Protein AF-A0ABD1ZCH0-F1 (afdb_monomer_lite)

Secondary structure (DSSP, 8-state):
-HHHH-TT-SEEEEE-TT-----TT----HHHHHHTT--EEEEE-HIIIIIS--TTSEEEEEEEEESSHHHHHHHHHHTS---HHHHHHHSTTPPTTPPP-HHHHHHHHHHHS-TT-

InterPro domains:
  IPR008630 Glycosyltransferase 34 [PF05637] (2-115)
  IPR008630 Glycosyltransferase 34 [PTHR31311] (2-114)
  IPR029044 Nucleotide-diphospho-sugar transferases [G3DSA:3.90.550.10] (1-114)

Foldseek 3Di:
DCLVVCVVAFKDKAAAPPDDDPDPPDDDPVVVQVVVVFFKDWDAAPCCLAVQVALRRTDPNTMMGTSDPLVVVLVVQLPDDDFPVRLPVRHPPRDPPDGDDSSSSSSCCVHPVVSRD

Radius of gyration: 15.02 Å; chains: 1; bounding box: 36×29×36 Å

Organism: NCBI:txid41844

pLDDT: mean 91.46, std 6.4, range [53.28, 96.56]

Structure (mmCIF, N/CA/C/O backbone):
data_AF-A0ABD1ZCH0-F1
#
_entry.id   AF-A0ABD1ZCH0-F1
#
loop_
_atom_site.group_PDB
_atom_site.id
_atom_site.type_symbol
_atom_site.label_atom_id
_atom_site.label_alt_id
_atom_site.label_comp_id
_atom_site.label_asym_id
_atom_site.label_entity_id
_atom_site.label_seq_id
_atom_site.pdbx_PDB_ins_code
_atom_site.Cartn_x
_atom_site.Cartn_y
_atom_site.Cartn_z
_atom_site.occupancy
_atom_site.B_iso_or_equiv
_atom_site.auth_seq_id
_atom_site.auth_comp_id
_atom_site.auth_asym_id
_atom_site.auth_atom_id
_atom_site.pdbx_PDB_model_num
ATOM 1 N N . MET A 1 1 ? 8.446 13.663 -7.012 1.00 72.25 1 MET A N 1
ATOM 2 C CA . MET A 1 1 ? 9.478 14.077 -7.989 1.00 72.25 1 MET A CA 1
ATOM 3 C C . MET A 1 1 ? 10.340 12.906 -8.451 1.00 72.25 1 MET A C 1
ATOM 5 O O . MET A 1 1 ? 10.506 12.794 -9.650 1.00 72.25 1 MET A O 1
ATOM 9 N N . LEU A 1 2 ? 10.797 11.995 -7.573 1.00 90.75 2 LEU A N 1
ATOM 10 C CA . LEU A 1 2 ? 11.644 10.849 -7.966 1.00 90.75 2 LEU A CA 1
ATOM 11 C C . LEU A 1 2 ? 11.088 10.008 -9.128 1.00 90.75 2 LEU A C 1
ATOM 13 O O . LEU A 1 2 ? 11.769 9.867 -10.131 1.00 90.75 2 LEU A O 1
ATOM 17 N N . MET A 1 3 ? 9.835 9.549 -9.044 1.00 93.19 3 MET A N 1
ATOM 18 C CA . MET A 1 3 ? 9.195 8.766 -10.118 1.00 93.19 3 MET A CA 1
ATOM 19 C C . MET A 1 3 ? 9.205 9.461 -11.489 1.00 93.19 3 MET A C 1
ATOM 21 O O . MET A 1 3 ? 9.444 8.819 -12.503 1.00 93.19 3 MET A O 1
ATOM 25 N N . MET A 1 4 ? 8.984 10.781 -11.522 1.00 93.12 4 MET A N 1
ATOM 26 C CA . MET A 1 4 ? 8.957 11.546 -12.778 1.00 93.12 4 MET A CA 1
ATOM 27 C C . MET A 1 4 ? 10.359 11.898 -13.284 1.00 93.12 4 MET A C 1
ATOM 29 O O . MET A 1 4 ? 10.556 12.038 -14.485 1.00 93.12 4 MET A O 1
ATOM 33 N N . ASN A 1 5 ? 11.322 12.052 -12.374 1.00 96.56 5 ASN A N 1
ATOM 34 C CA . ASN A 1 5 ? 12.694 12.429 -12.711 1.00 96.56 5 ASN A CA 1
ATOM 35 C C . ASN A 1 5 ? 13.565 11.223 -13.089 1.00 96.56 5 ASN A C 1
ATOM 37 O O . ASN A 1 5 ? 14.616 11.424 -13.685 1.00 96.56 5 ASN A O 1
ATOM 41 N N . HIS A 1 6 ? 13.131 10.008 -12.745 1.00 95.88 6 HIS A N 1
ATOM 42 C CA . HIS A 1 6 ? 13.850 8.759 -12.991 1.00 95.88 6 HIS A CA 1
ATOM 43 C C . HIS A 1 6 ? 12.976 7.745 -13.748 1.00 95.88 6 HIS A C 1
ATOM 45 O O . HIS A 1 6 ? 12.594 6.716 -13.181 1.00 95.88 6 HIS A O 1
ATOM 51 N N . PRO A 1 7 ? 12.593 8.028 -15.009 1.00 95.00 7 PRO A N 1
ATOM 52 C CA . PRO A 1 7 ? 11.777 7.117 -15.814 1.00 95.00 7 PRO A CA 1
ATOM 53 C C . PRO A 1 7 ? 12.475 5.783 -16.128 1.00 95.00 7 PRO A C 1
ATOM 55 O O . PRO A 1 7 ? 11.806 4.825 -16.495 1.00 95.00 7 PRO A O 1
ATOM 58 N N . GLU A 1 8 ? 13.800 5.707 -15.984 1.00 96.50 8 GLU A N 1
ATOM 59 C CA . GLU A 1 8 ? 14.599 4.486 -16.124 1.00 96.50 8 GLU A CA 1
ATOM 60 C C . GLU A 1 8 ? 14.427 3.495 -14.965 1.00 96.50 8 GLU A C 1
ATOM 62 O O . GLU A 1 8 ? 14.807 2.332 -15.086 1.00 96.50 8 GLU A O 1
ATOM 67 N N . VAL A 1 9 ? 13.890 3.947 -13.829 1.00 96.31 9 VAL A N 1
ATOM 68 C CA . VAL A 1 9 ? 13.671 3.104 -12.652 1.00 96.31 9 VAL A CA 1
ATOM 69 C C . VAL A 1 9 ? 12.325 2.407 -12.780 1.00 96.31 9 VAL A C 1
ATOM 71 O O . VAL A 1 9 ? 11.293 3.070 -12.747 1.00 96.31 9 VAL A O 1
ATOM 74 N N . ASP A 1 10 ? 12.323 1.075 -12.844 1.00 93.56 10 ASP A N 1
ATOM 75 C CA . ASP A 1 10 ? 11.090 0.277 -12.899 1.00 93.56 10 ASP A CA 1
ATOM 76 C C . ASP A 1 10 ? 10.364 0.194 -11.552 1.00 93.56 10 ASP A C 1
ATOM 78 O O . ASP A 1 10 ? 9.133 0.168 -11.503 1.00 93.56 10 ASP A O 1
ATOM 82 N N . TRP A 1 11 ? 11.117 0.133 -10.452 1.00 94.81 11 TRP A N 1
ATOM 83 C CA . TRP A 1 11 ? 10.598 -0.092 -9.104 1.00 94.81 11 TRP A CA 1
ATOM 84 C C . TRP A 1 11 ? 11.285 0.817 -8.095 1.00 94.81 11 TRP A C 1
ATOM 86 O O . TRP A 1 11 ? 12.511 0.887 -8.038 1.00 94.81 11 TRP A O 1
ATOM 96 N N . PHE A 1 12 ? 10.484 1.460 -7.252 1.00 95.12 12 PHE A N 1
ATOM 97 C CA . PHE A 1 12 ? 10.959 2.123 -6.047 1.00 95.12 12 PHE A CA 1
ATOM 98 C C . PHE A 1 12 ? 10.718 1.212 -4.854 1.00 95.12 12 PHE A C 1
ATOM 100 O O . PHE A 1 12 ? 9.5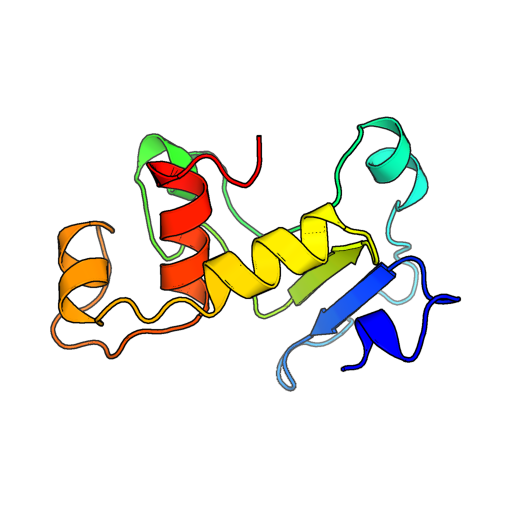96 0.750 -4.650 1.00 95.12 12 PHE A O 1
ATOM 107 N N . TRP A 1 13 ? 11.764 0.988 -4.065 1.00 94.25 13 TRP A N 1
ATOM 108 C CA . TRP A 1 13 ? 11.690 0.289 -2.790 1.00 94.25 13 TRP A CA 1
ATOM 109 C C . TRP A 1 13 ? 11.857 1.312 -1.667 1.00 94.25 13 TRP A C 1
ATOM 111 O O . TRP A 1 13 ? 12.913 1.932 -1.540 1.00 94.25 13 TRP A O 1
ATOM 121 N N . TRP A 1 14 ? 10.787 1.537 -0.910 1.00 94.62 14 TRP A N 1
ATOM 122 C CA . TRP A 1 14 ? 10.803 2.349 0.300 1.00 94.62 14 TRP A CA 1
ATOM 123 C C . TRP A 1 14 ? 11.143 1.475 1.501 1.00 94.62 14 TRP A C 1
ATOM 125 O O . TRP A 1 14 ? 10.612 0.373 1.629 1.00 94.62 14 TRP A O 1
ATOM 135 N N . MET A 1 15 ? 11.989 1.999 2.383 1.00 95.00 15 MET A N 1
ATOM 136 C CA . MET A 1 15 ? 12.368 1.357 3.631 1.00 95.00 15 MET A CA 1
ATOM 137 C C . MET A 1 15 ? 12.572 2.430 4.701 1.00 95.00 15 MET A C 1
ATOM 139 O O . MET A 1 15 ? 13.307 3.397 4.481 1.00 95.00 15 MET A O 1
ATOM 143 N N . ASP A 1 16 ? 11.928 2.261 5.850 1.00 95.06 16 ASP A N 1
ATOM 144 C CA . ASP A 1 16 ? 12.120 3.122 7.008 1.00 95.06 16 ASP A CA 1
ATOM 145 C C . ASP A 1 16 ? 13.540 2.965 7.552 1.00 95.06 16 ASP A C 1
ATOM 147 O O . ASP A 1 16 ? 14.159 1.905 7.474 1.00 95.06 16 ASP A O 1
ATOM 151 N N . MET A 1 17 ? 14.061 4.029 8.160 1.00 95.69 17 MET A N 1
ATOM 152 C CA . MET A 1 17 ? 15.429 4.046 8.693 1.00 95.69 17 MET A CA 1
ATOM 153 C C . MET A 1 17 ? 15.691 3.004 9.793 1.00 95.69 17 MET A C 1
ATOM 155 O O . MET A 1 17 ? 16.843 2.720 10.109 1.00 95.69 17 MET A O 1
ATOM 159 N N . GLU A 1 18 ? 14.632 2.474 10.403 1.00 94.75 18 GLU A N 1
ATOM 160 C CA . GLU A 1 18 ? 14.693 1.449 11.445 1.00 94.75 18 GLU A CA 1
ATOM 161 C C . GLU A 1 18 ? 14.510 0.019 10.913 1.00 94.75 18 GLU A C 1
ATOM 163 O O . GLU A 1 18 ? 14.609 -0.934 11.687 1.00 94.75 18 GLU A O 1
ATOM 168 N N . ALA A 1 19 ? 14.289 -0.154 9.606 1.00 93.38 19 ALA A N 1
ATOM 169 C CA . ALA A 1 19 ? 14.250 -1.459 8.963 1.00 93.38 19 ALA A CA 1
ATOM 170 C C . ALA A 1 19 ? 15.659 -1.910 8.539 1.00 93.38 19 ALA A C 1
ATOM 172 O O . ALA A 1 19 ? 16.480 -1.134 8.051 1.00 93.38 19 ALA A O 1
ATOM 173 N N . TRP A 1 20 ? 15.945 -3.199 8.743 1.00 93.88 20 TRP A N 1
ATOM 174 C CA . TRP A 1 20 ? 17.262 -3.793 8.505 1.00 93.88 20 TRP A CA 1
ATOM 175 C C . TRP A 1 20 ? 17.152 -4.995 7.573 1.00 93.88 20 TRP A C 1
ATOM 177 O O . TRP A 1 20 ? 16.327 -5.887 7.781 1.00 93.88 20 TRP A O 1
ATOM 187 N N . ILE A 1 21 ? 18.048 -5.074 6.589 1.00 92.75 21 ILE A N 1
ATOM 188 C CA . ILE A 1 21 ? 18.171 -6.255 5.732 1.00 92.75 21 ILE A CA 1
ATOM 189 C C . ILE A 1 21 ? 18.968 -7.320 6.486 1.00 92.75 21 ILE A C 1
ATOM 191 O O . ILE A 1 21 ? 20.180 -7.210 6.662 1.00 92.75 21 ILE A O 1
ATOM 195 N N . THR A 1 22 ? 18.285 -8.373 6.926 1.00 95.62 22 THR A N 1
ATOM 196 C CA . THR A 1 22 ? 18.902 -9.492 7.659 1.00 95.62 22 THR A CA 1
ATOM 197 C C . THR A 1 22 ? 19.262 -10.672 6.755 1.00 95.62 22 THR A C 1
ATOM 199 O O . THR A 1 22 ? 20.117 -11.482 7.108 1.00 95.62 22 THR A O 1
ATOM 202 N N . ASN A 1 23 ? 18.656 -10.760 5.566 1.00 95.44 23 ASN A N 1
ATOM 203 C CA . ASN A 1 23 ? 18.934 -11.793 4.572 1.00 95.44 23 ASN A CA 1
ATOM 204 C C . ASN A 1 23 ? 19.428 -11.177 3.256 1.00 95.44 23 ASN A C 1
ATOM 206 O O . ASN A 1 23 ? 18.641 -10.843 2.375 1.00 95.44 23 ASN A O 1
ATOM 210 N N . MET A 1 24 ? 20.749 -11.090 3.104 1.00 94.69 24 MET A N 1
ATOM 211 C CA . MET A 1 24 ? 21.397 -10.526 1.910 1.00 94.69 24 MET A CA 1
ATOM 212 C C . MET A 1 24 ? 21.326 -11.438 0.674 1.00 94.69 24 MET A C 1
ATOM 214 O O . MET A 1 24 ? 21.626 -10.997 -0.431 1.00 94.69 24 MET A O 1
ATOM 218 N N . ALA A 1 25 ? 20.959 -12.713 0.844 1.00 96.12 25 ALA A N 1
ATOM 219 C CA . ALA A 1 25 ? 20.790 -13.653 -0.265 1.00 96.12 25 ALA A CA 1
ATOM 220 C C . ALA A 1 25 ? 19.382 -13.589 -0.876 1.00 96.12 25 ALA A C 1
ATOM 222 O O . ALA A 1 25 ? 19.144 -14.154 -1.948 1.00 96.12 25 ALA A O 1
ATOM 223 N N . PHE A 1 26 ? 18.442 -12.926 -0.197 1.00 92.50 26 PHE A N 1
ATOM 224 C CA . PHE A 1 26 ? 17.084 -12.768 -0.685 1.00 92.50 26 PHE A CA 1
ATOM 225 C C . PHE A 1 26 ? 17.055 -11.898 -1.945 1.00 92.50 26 PHE A C 1
ATOM 227 O O . PHE A 1 26 ? 17.711 -10.861 -2.029 1.00 92.50 26 PHE A O 1
ATOM 234 N N . LYS A 1 27 ? 16.256 -12.318 -2.927 1.00 90.56 27 LYS A N 1
ATOM 235 C CA . LYS A 1 27 ? 15.974 -11.543 -4.134 1.00 90.56 27 LYS A CA 1
ATOM 236 C C . LYS A 1 27 ? 14.481 -11.291 -4.210 1.00 90.56 27 LYS A C 1
ATOM 238 O O . LYS A 1 27 ? 13.698 -12.240 -4.171 1.00 90.56 27 LYS A O 1
ATOM 243 N N . ILE A 1 28 ? 14.097 -10.026 -4.355 1.00 88.00 28 ILE A N 1
ATOM 244 C CA . ILE A 1 28 ? 12.698 -9.656 -4.561 1.00 88.00 28 ILE A CA 1
ATOM 245 C C . ILE A 1 28 ? 12.252 -10.229 -5.919 1.00 88.00 28 ILE A C 1
ATOM 247 O O . ILE A 1 28 ? 12.894 -9.948 -6.934 1.00 88.00 28 ILE A O 1
ATOM 251 N N . PRO A 1 29 ? 11.178 -11.037 -5.978 1.00 89.81 29 PRO A N 1
ATOM 252 C CA . PRO A 1 29 ? 10.764 -11.705 -7.209 1.00 89.81 29 PRO A CA 1
ATOM 253 C C . PRO A 1 29 ? 9.923 -10.774 -8.101 1.00 89.81 29 PRO A C 1
ATOM 255 O O . PRO A 1 29 ? 8.760 -11.065 -8.379 1.00 89.81 29 PRO A O 1
ATOM 258 N N . PHE A 1 30 ? 10.498 -9.654 -8.556 1.00 87.88 30 PHE A N 1
ATOM 259 C CA . PHE A 1 30 ? 9.788 -8.637 -9.348 1.00 87.88 30 PHE A CA 1
ATOM 260 C C . PHE A 1 30 ? 9.094 -9.210 -10.593 1.00 87.88 30 PHE A C 1
ATOM 262 O O . PHE A 1 30 ? 7.937 -8.874 -10.845 1.00 87.88 30 PHE A O 1
ATOM 269 N N . ASP A 1 31 ? 9.731 -10.145 -11.303 1.00 88.25 31 ASP A N 1
ATOM 270 C CA . ASP A 1 31 ? 9.166 -10.784 -12.503 1.00 88.25 31 ASP A CA 1
ATOM 271 C C . ASP A 1 31 ? 7.837 -11.494 -12.226 1.00 88.25 31 ASP A C 1
ATOM 273 O O . ASP A 1 31 ? 6.881 -11.381 -12.996 1.00 88.25 31 ASP A O 1
ATOM 277 N N . LYS A 1 32 ? 7.750 -12.195 -11.085 1.00 88.81 32 LYS A N 1
ATOM 278 C CA . LYS A 1 32 ? 6.517 -12.861 -10.647 1.00 88.81 32 LYS A CA 1
ATOM 279 C C . LYS A 1 32 ? 5.408 -11.843 -10.434 1.00 88.81 32 LYS A C 1
ATOM 281 O O . LYS A 1 32 ? 4.235 -12.154 -10.611 1.00 88.81 32 LYS A O 1
ATOM 286 N N . TYR A 1 33 ? 5.743 -10.643 -10.001 1.00 86.38 33 TYR A N 1
ATOM 287 C CA . TYR A 1 33 ? 4.723 -9.664 -9.713 1.00 86.38 33 TYR A CA 1
ATOM 288 C C . TYR A 1 33 ? 4.249 -8.903 -10.944 1.00 86.38 33 TYR A C 1
ATOM 290 O O . TYR A 1 33 ? 3.046 -8.685 -11.097 1.00 86.38 33 TYR A O 1
ATOM 298 N N . VAL A 1 34 ? 5.172 -8.578 -11.849 1.00 87.00 34 VAL A N 1
ATOM 299 C CA . VAL A 1 34 ? 4.838 -8.015 -13.160 1.00 87.00 34 VAL A CA 1
ATOM 300 C C . VAL A 1 34 ? 3.941 -8.983 -13.934 1.00 87.00 34 VAL A C 1
ATOM 302 O O . VAL A 1 34 ? 2.921 -8.557 -14.472 1.00 87.00 34 VAL A O 1
ATOM 305 N N . SER A 1 35 ? 4.243 -10.288 -13.923 1.00 89.44 35 SER A N 1
ATOM 306 C CA . SER A 1 35 ? 3.410 -11.294 -14.603 1.00 89.44 35 SER A CA 1
ATOM 307 C C . SER A 1 35 ? 2.005 -11.440 -14.008 1.00 89.44 35 SER A C 1
ATOM 309 O O . SER A 1 35 ? 1.079 -11.822 -14.716 1.00 89.44 35 SER A O 1
ATOM 311 N N . ASN A 1 36 ? 1.822 -11.069 -12.737 1.00 89.25 36 ASN A N 1
ATOM 312 C CA . ASN A 1 36 ? 0.521 -11.018 -12.065 1.00 89.25 36 ASN A CA 1
ATOM 313 C C . ASN A 1 36 ? -0.144 -9.628 -12.122 1.00 89.25 36 ASN A C 1
ATOM 315 O O . ASN A 1 36 ? -1.113 -9.384 -11.398 1.00 89.25 36 ASN A O 1
ATOM 319 N N . ASN A 1 37 ? 0.375 -8.716 -12.955 1.00 89.56 37 ASN A N 1
ATOM 320 C CA . ASN A 1 37 ? -0.112 -7.347 -13.125 1.00 89.56 37 ASN A CA 1
ATOM 321 C C . ASN A 1 37 ? -0.233 -6.574 -11.796 1.00 89.56 37 ASN A C 1
ATOM 323 O O . ASN A 1 37 ? -1.206 -5.858 -11.557 1.00 89.56 37 ASN A O 1
ATOM 327 N N . LYS A 1 38 ? 0.735 -6.759 -10.890 1.00 90.31 38 LYS A N 1
ATOM 328 C CA . LYS A 1 38 ? 0.787 -6.069 -9.595 1.00 90.31 38 LYS A CA 1
ATOM 329 C C . LYS A 1 38 ? 1.797 -4.929 -9.645 1.00 90.31 38 LYS A C 1
ATOM 331 O O . LYS A 1 38 ? 2.926 -5.126 -10.081 1.00 90.31 38 LYS A O 1
ATOM 336 N N . ASN A 1 39 ? 1.384 -3.757 -9.162 1.00 92.25 39 ASN A N 1
ATOM 337 C CA . ASN A 1 39 ? 2.192 -2.531 -9.154 1.00 92.25 39 ASN A CA 1
ATOM 338 C C . ASN A 1 39 ? 2.635 -2.096 -7.745 1.00 92.25 39 ASN A C 1
ATOM 340 O O . ASN A 1 39 ? 3.410 -1.153 -7.630 1.00 92.25 39 ASN A O 1
ATOM 344 N N . LEU A 1 40 ? 2.158 -2.760 -6.687 1.00 92.31 40 LEU A N 1
ATOM 345 C CA . LEU A 1 40 ? 2.465 -2.441 -5.292 1.00 92.31 40 LEU A CA 1
ATOM 346 C C . LEU A 1 40 ? 2.605 -3.728 -4.466 1.00 92.31 40 LEU A C 1
ATOM 348 O O . LEU A 1 40 ? 1.743 -4.605 -4.550 1.00 92.31 40 LEU A O 1
ATOM 352 N N . PHE A 1 41 ? 3.648 -3.803 -3.638 1.00 89.69 41 PHE A N 1
ATOM 353 C CA . PHE A 1 41 ? 3.821 -4.824 -2.600 1.00 89.69 41 PHE A CA 1
ATOM 354 C C . PHE A 1 41 ? 3.843 -4.164 -1.244 1.00 89.69 41 PHE A C 1
ATOM 356 O O . PHE A 1 41 ? 4.660 -3.280 -1.010 1.00 89.69 41 PHE A O 1
ATOM 363 N N . LEU A 1 42 ? 2.971 -4.643 -0.369 1.00 91.38 42 LEU A N 1
ATOM 364 C CA . LEU A 1 42 ? 2.900 -4.255 1.026 1.00 91.38 42 LEU A CA 1
ATOM 365 C C . LEU A 1 42 ? 3.121 -5.501 1.867 1.00 91.38 42 LEU A C 1
ATOM 367 O O . LEU A 1 42 ? 2.596 -6.571 1.542 1.00 91.38 42 LEU A O 1
ATOM 371 N N . TYR A 1 43 ? 3.863 -5.352 2.956 1.00 91.06 43 TYR A N 1
ATOM 372 C CA . TYR A 1 43 ? 3.848 -6.353 4.005 1.00 91.06 43 TYR A CA 1
ATOM 373 C C . TYR A 1 43 ? 2.543 -6.227 4.797 1.00 91.06 43 TYR A C 1
ATOM 375 O O . TYR A 1 43 ? 2.099 -5.117 5.090 1.00 91.06 43 TYR A O 1
ATOM 383 N N . GLY A 1 44 ? 1.903 -7.344 5.132 1.00 92.19 44 GLY A N 1
ATOM 384 C CA . GLY A 1 44 ? 0.634 -7.317 5.848 1.00 92.19 44 GLY A CA 1
ATOM 385 C C . GLY A 1 44 ? -0.077 -8.661 5.895 1.00 92.19 44 GLY A C 1
ATOM 386 O O . GLY A 1 44 ? 0.413 -9.663 5.374 1.00 92.19 44 GLY A O 1
ATOM 387 N N . ASP A 1 45 ? -1.258 -8.652 6.502 1.00 94.12 45 ASP A N 1
ATOM 388 C CA . ASP A 1 45 ? -2.160 -9.793 6.585 1.00 94.12 45 ASP A CA 1
ATOM 389 C C . ASP A 1 45 ? -3.504 -9.428 5.939 1.00 94.12 45 ASP A C 1
ATOM 391 O O . ASP A 1 45 ? -4.185 -8.478 6.330 1.00 94.12 45 ASP A O 1
ATOM 395 N N . THR A 1 46 ? -3.891 -10.200 4.923 1.00 91.56 46 THR A N 1
ATOM 396 C CA . THR A 1 46 ? -5.118 -9.973 4.152 1.00 91.56 46 THR A CA 1
ATOM 397 C C . THR A 1 46 ? -6.382 -10.089 4.992 1.00 91.56 46 THR A C 1
ATOM 399 O O . THR A 1 46 ? -7.332 -9.362 4.729 1.00 91.56 46 THR A O 1
ATOM 402 N N . LYS A 1 47 ? -6.411 -10.965 5.998 1.00 93.75 47 LYS A N 1
ATOM 403 C CA . LYS A 1 47 ? -7.558 -11.107 6.898 1.00 93.75 47 LYS A CA 1
ATOM 404 C C . LYS A 1 47 ? -7.688 -9.860 7.768 1.00 93.75 47 LYS A C 1
ATOM 406 O O . LYS A 1 47 ? -8.760 -9.269 7.848 1.00 93.75 47 LYS A O 1
ATOM 411 N N . PHE A 1 48 ? -6.584 -9.407 8.357 1.00 94.31 48 PHE A N 1
ATOM 412 C CA . PHE A 1 48 ? -6.592 -8.190 9.173 1.00 94.31 48 PHE A CA 1
ATOM 413 C C . PHE A 1 48 ? -6.968 -6.957 8.345 1.00 94.31 48 PHE A C 1
ATOM 415 O O . PHE A 1 48 ? -7.708 -6.095 8.816 1.00 94.31 48 PHE A O 1
ATOM 422 N N . LEU A 1 49 ? -6.488 -6.876 7.101 1.00 93.12 49 LEU A N 1
ATOM 423 C CA . LEU A 1 49 ? -6.784 -5.754 6.219 1.00 93.12 49 LEU A CA 1
ATOM 424 C C . LEU A 1 49 ? -8.218 -5.783 5.678 1.00 93.12 49 LEU A C 1
ATOM 426 O O . LEU A 1 49 ? -8.909 -4.778 5.771 1.00 93.12 49 LEU A O 1
ATOM 430 N N . TYR A 1 50 ? -8.669 -6.889 5.088 1.00 92.44 50 TYR A N 1
ATOM 431 C CA . TYR A 1 50 ? -9.948 -6.930 4.372 1.00 92.44 50 TYR A CA 1
ATOM 432 C C . TYR A 1 50 ? -11.123 -7.336 5.261 1.00 92.44 50 TYR A C 1
ATOM 434 O O . TYR A 1 50 ? -12.189 -6.724 5.160 1.00 92.44 50 TYR A O 1
ATOM 442 N N . ASP A 1 51 ? -10.934 -8.315 6.146 1.00 93.31 51 ASP A N 1
ATOM 443 C CA . ASP A 1 51 ? -12.021 -8.834 6.980 1.00 93.31 51 ASP A CA 1
ATOM 444 C C . ASP A 1 51 ? -12.205 -7.952 8.219 1.00 93.31 51 ASP A C 1
ATOM 446 O O . ASP A 1 51 ? -13.317 -7.530 8.536 1.00 93.31 51 ASP A O 1
ATOM 450 N N . GLU A 1 52 ? -11.102 -7.626 8.898 1.00 94.94 52 GLU A N 1
ATOM 451 C CA . GLU A 1 52 ? -11.123 -6.835 10.136 1.00 94.94 52 GLU A CA 1
ATOM 452 C C . GLU A 1 52 ? -10.999 -5.325 9.886 1.00 94.94 52 GLU A C 1
ATOM 454 O O . GLU A 1 52 ? -11.258 -4.526 10.787 1.00 94.94 52 GLU A O 1
ATOM 459 N N . LYS A 1 53 ? -10.639 -4.918 8.659 1.00 94.94 53 LYS A N 1
ATOM 460 C CA . LYS A 1 53 ? -10.463 -3.508 8.258 1.00 94.94 53 LYS A CA 1
ATOM 461 C C . LYS A 1 53 ? -9.471 -2.749 9.140 1.00 94.94 53 LYS A C 1
ATOM 463 O O . LYS A 1 53 ? -9.571 -1.534 9.311 1.00 94.94 53 LYS A O 1
ATOM 468 N N . SER A 1 54 ? -8.509 -3.476 9.701 1.00 94.00 54 SER A N 1
ATOM 469 C CA . SER A 1 54 ? -7.526 -2.945 10.631 1.00 94.00 54 SER A CA 1
ATOM 470 C C . SER A 1 54 ? -6.528 -2.047 9.909 1.00 94.00 54 SER A C 1
ATOM 472 O O . SER A 1 54 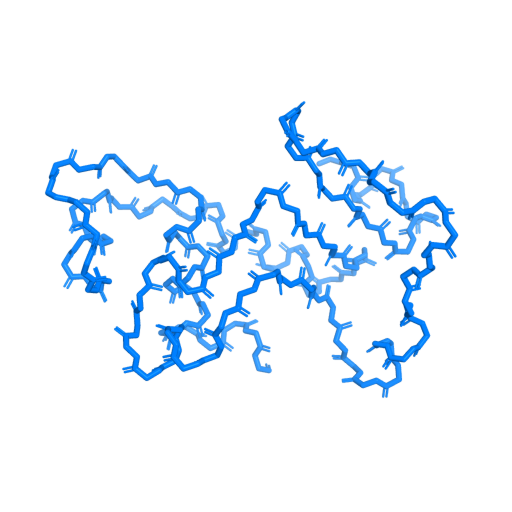? -5.926 -2.426 8.902 1.00 94.00 54 SER A O 1
ATOM 474 N N . TRP A 1 55 ? -6.278 -0.873 10.485 1.00 93.44 55 TRP A N 1
ATOM 475 C CA . TRP A 1 55 ? -5.214 0.035 10.044 1.00 93.44 55 TRP A CA 1
ATOM 476 C C . TRP A 1 55 ? -3.807 -0.588 10.157 1.00 93.44 55 TRP A C 1
ATOM 478 O O . TRP A 1 55 ? -2.884 -0.163 9.463 1.00 93.44 55 TRP A O 1
ATOM 488 N N . ALA A 1 56 ? -3.650 -1.603 11.013 1.00 93.25 56 ALA A N 1
ATOM 489 C CA . ALA A 1 56 ? -2.419 -2.364 11.210 1.00 93.25 56 ALA A CA 1
ATOM 490 C C . ALA A 1 56 ? -2.368 -3.655 10.368 1.00 93.25 56 ALA A C 1
ATOM 492 O O . ALA A 1 56 ? -1.443 -4.448 10.513 1.00 93.25 56 ALA A O 1
ATOM 493 N N . GLY A 1 57 ? -3.348 -3.876 9.481 1.00 93.62 57 GLY A N 1
ATOM 494 C CA . GLY A 1 57 ? -3.341 -5.004 8.543 1.00 93.62 57 GLY A CA 1
ATOM 495 C C . GLY A 1 57 ? -2.259 -4.899 7.463 1.00 93.62 57 GLY A C 1
ATOM 496 O O . GLY A 1 57 ? -1.974 -5.884 6.788 1.00 93.62 57 GLY A O 1
ATOM 497 N N . ILE A 1 58 ? -1.640 -3.726 7.312 1.00 94.75 58 ILE A N 1
ATOM 498 C CA . ILE A 1 58 ? -0.483 -3.477 6.448 1.00 94.75 58 ILE A CA 1
ATOM 499 C C . ILE A 1 58 ? 0.610 -2.746 7.222 1.00 94.75 58 ILE A C 1
ATOM 501 O O . ILE A 1 58 ? 0.327 -2.046 8.191 1.00 94.75 58 ILE A O 1
ATOM 505 N N . ASN A 1 59 ? 1.842 -2.865 6.744 1.00 94.25 59 ASN A N 1
ATOM 506 C CA . ASN A 1 59 ? 2.981 -2.064 7.155 1.00 94.25 59 ASN A CA 1
ATOM 507 C C . ASN A 1 59 ? 3.567 -1.377 5.914 1.00 94.25 59 ASN A C 1
ATOM 509 O O . ASN A 1 59 ? 3.843 -2.031 4.908 1.00 94.25 59 ASN A O 1
ATOM 513 N N . ILE A 1 60 ? 3.713 -0.054 5.981 1.00 94.62 60 ILE A N 1
ATOM 514 C CA . ILE A 1 60 ? 4.268 0.768 4.890 1.00 94.62 60 ILE A CA 1
ATOM 515 C C . ILE A 1 60 ? 5.705 1.230 5.166 1.00 94.62 60 ILE A C 1
ATOM 517 O O . ILE A 1 60 ? 6.232 2.051 4.423 1.00 94.62 60 ILE A O 1
ATOM 521 N N . GLY A 1 61 ? 6.322 0.743 6.239 1.00 94.44 61 GLY A N 1
ATOM 522 C CA . GLY A 1 61 ? 7.730 0.990 6.533 1.00 94.44 61 GLY A CA 1
ATOM 523 C C . GLY A 1 61 ? 8.671 0.166 5.657 1.00 94.44 61 GLY A C 1
ATOM 524 O O . GLY A 1 61 ? 9.863 0.434 5.608 1.00 94.44 61 GLY A O 1
ATOM 525 N N . ASP A 1 62 ? 8.145 -0.812 4.921 1.00 93.25 62 ASP A N 1
ATOM 526 C CA . ASP A 1 62 ? 8.849 -1.539 3.868 1.00 93.25 62 ASP A CA 1
ATOM 527 C C . ASP A 1 62 ? 7.848 -1.882 2.755 1.00 93.25 62 ASP A C 1
ATOM 529 O O . ASP A 1 62 ? 6.954 -2.715 2.933 1.00 93.25 62 ASP A O 1
ATOM 533 N N . PHE A 1 63 ? 7.956 -1.203 1.611 1.00 94.06 63 PHE A N 1
ATOM 534 C CA . PHE A 1 63 ? 7.098 -1.477 0.460 1.00 94.06 63 PHE A CA 1
ATOM 535 C C . PHE A 1 63 ? 7.790 -1.193 -0.865 1.00 94.06 63 PHE A C 1
ATOM 537 O O . PHE A 1 63 ? 8.690 -0.364 -0.975 1.00 94.06 63 PHE A O 1
ATOM 544 N N . SER A 1 64 ? 7.322 -1.856 -1.917 1.00 94.38 64 SER A N 1
ATOM 545 C CA . SER A 1 64 ? 7.823 -1.650 -3.276 1.00 94.38 64 SER A CA 1
ATOM 546 C C . SER A 1 64 ? 6.693 -1.241 -4.208 1.00 94.38 64 SER A C 1
ATOM 548 O O . SER A 1 64 ? 5.639 -1.873 -4.217 1.00 94.38 64 SER A O 1
ATOM 550 N N . ILE A 1 65 ? 6.910 -0.200 -5.010 1.00 94.62 65 ILE A N 1
ATOM 551 C CA . ILE A 1 65 ? 5.922 0.355 -5.939 1.00 94.62 65 ILE A CA 1
ATOM 552 C C . ILE A 1 65 ? 6.538 0.565 -7.323 1.00 94.62 65 ILE A C 1
ATOM 554 O O . ILE A 1 65 ? 7.653 1.071 -7.462 1.00 94.62 65 ILE A O 1
ATOM 558 N N . ARG A 1 66 ? 5.811 0.169 -8.367 1.00 94.94 66 ARG A N 1
ATOM 559 C CA . ARG A 1 66 ? 6.272 0.271 -9.753 1.00 94.94 66 ARG A CA 1
ATOM 560 C C . ARG A 1 66 ? 6.261 1.724 -10.210 1.00 94.94 66 ARG A C 1
ATOM 562 O O . ARG A 1 66 ? 5.338 2.459 -9.874 1.00 94.94 66 ARG A O 1
ATOM 569 N N . ASN A 1 67 ? 7.213 2.154 -11.024 1.00 95.56 67 ASN A N 1
ATOM 570 C CA . ASN A 1 67 ? 7.149 3.461 -11.666 1.00 95.56 67 ASN A CA 1
ATOM 571 C C . ASN A 1 67 ? 6.213 3.416 -12.885 1.00 95.56 67 ASN A C 1
ATOM 573 O O . ASN A 1 67 ? 6.596 3.008 -13.979 1.00 95.56 67 ASN A O 1
ATOM 577 N N . CYS A 1 68 ? 4.941 3.756 -12.686 1.00 93.75 68 CYS A N 1
ATOM 578 C CA . CYS A 1 68 ? 3.935 3.738 -13.745 1.00 93.75 68 CYS A CA 1
ATOM 579 C C . CYS A 1 68 ? 2.794 4.716 -13.444 1.00 93.75 68 CYS A C 1
ATOM 581 O O . CYS A 1 68 ? 2.687 5.228 -12.328 1.00 93.75 68 CYS A O 1
ATOM 583 N N . GLN A 1 69 ? 1.912 4.942 -14.424 1.00 93.44 69 GLN A N 1
ATOM 584 C CA . GLN A 1 69 ? 0.784 5.865 -14.270 1.00 93.44 69 GLN A CA 1
ATOM 585 C C . GLN A 1 69 ? -0.112 5.499 -13.081 1.00 93.44 69 GLN A C 1
ATOM 587 O O . GLN A 1 69 ? -0.418 6.360 -12.266 1.00 93.44 69 GLN A O 1
ATOM 592 N N . TRP A 1 70 ? -0.433 4.213 -12.913 1.00 93.38 70 TRP A N 1
ATOM 593 C CA . TRP A 1 70 ? -1.244 3.739 -11.788 1.00 93.38 70 TRP A CA 1
ATOM 594 C C . TRP A 1 70 ? -0.645 4.136 -10.427 1.00 93.38 70 TRP A C 1
ATOM 596 O O . TRP A 1 70 ? -1.368 4.514 -9.510 1.00 93.38 70 TRP A O 1
ATOM 606 N N . SER A 1 71 ? 0.683 4.114 -10.297 1.00 94.06 71 SER A N 1
ATOM 607 C CA . SER A 1 71 ? 1.374 4.491 -9.059 1.00 94.06 71 SER A CA 1
ATOM 608 C C . SER A 1 71 ? 1.354 5.995 -8.802 1.00 94.06 71 SER A C 1
ATOM 610 O O . SER A 1 71 ? 1.306 6.421 -7.648 1.00 94.06 71 SER A O 1
ATOM 612 N N . LEU A 1 72 ? 1.378 6.807 -9.864 1.00 93.06 72 LEU A N 1
ATOM 613 C CA . LEU A 1 72 ? 1.183 8.253 -9.763 1.00 93.06 72 LEU A CA 1
ATOM 614 C C . LEU A 1 72 ? -0.249 8.569 -9.316 1.00 93.06 72 LEU A C 1
ATOM 616 O O . LEU A 1 72 ? -0.432 9.375 -8.407 1.00 93.06 72 LEU A O 1
ATOM 620 N N . ASP A 1 73 ? -1.234 7.865 -9.873 1.00 92.31 73 ASP A N 1
ATOM 621 C CA . ASP A 1 73 ? -2.642 8.017 -9.500 1.00 92.31 73 ASP A CA 1
ATOM 622 C C . ASP A 1 73 ? -2.879 7.588 -8.040 1.00 92.31 73 ASP A C 1
ATOM 624 O O . ASP A 1 73 ? -3.578 8.274 -7.288 1.00 92.31 73 ASP A O 1
ATOM 628 N N . LEU A 1 74 ? -2.253 6.483 -7.605 1.00 92.88 74 LEU A N 1
ATOM 629 C CA . LEU A 1 74 ? -2.280 6.046 -6.209 1.00 92.88 74 LEU A CA 1
ATOM 630 C C . LEU A 1 74 ? -1.662 7.101 -5.292 1.00 92.88 74 LEU A C 1
ATOM 632 O O . LEU A 1 74 ? -2.255 7.426 -4.268 1.00 92.88 74 LEU A O 1
ATOM 636 N N . ARG A 1 75 ? -0.492 7.645 -5.644 1.00 91.75 75 ARG A N 1
ATOM 637 C CA . ARG A 1 75 ? 0.169 8.698 -4.861 1.00 91.75 75 ARG A CA 1
ATOM 638 C C . ARG A 1 75 ? -0.748 9.904 -4.678 1.00 91.75 75 ARG A C 1
ATOM 640 O O . ARG A 1 75 ? -0.831 10.434 -3.575 1.00 91.75 75 ARG A O 1
ATOM 647 N N . ASP A 1 76 ? -1.429 10.329 -5.734 1.00 90.62 76 ASP A N 1
ATOM 648 C CA . ASP A 1 76 ? -2.295 11.505 -5.686 1.00 90.62 76 ASP A CA 1
ATOM 649 C C . ASP A 1 76 ? -3.550 11.243 -4.832 1.00 90.62 76 ASP A C 1
ATOM 651 O O . ASP A 1 76 ? -3.941 12.095 -4.031 1.00 90.62 76 ASP A O 1
ATOM 655 N N . ALA A 1 77 ? -4.122 10.034 -4.901 1.00 91.31 77 ALA A N 1
ATOM 656 C CA . ALA A 1 77 ? -5.187 9.607 -3.990 1.00 91.31 77 ALA A CA 1
ATOM 657 C C . ALA A 1 77 ? -4.701 9.513 -2.532 1.00 91.31 77 ALA A C 1
ATOM 659 O O . ALA A 1 77 ? -5.401 9.930 -1.607 1.00 91.31 77 ALA A O 1
ATOM 660 N N . TRP A 1 78 ? -3.490 9.004 -2.318 1.00 91.62 78 TRP A N 1
ATOM 661 C CA . TRP A 1 78 ? -2.898 8.803 -0.996 1.00 91.62 78 TRP A CA 1
ATOM 662 C C . TRP A 1 78 ? -2.492 10.112 -0.318 1.00 91.62 78 TRP A C 1
ATOM 664 O O . TRP A 1 78 ? -2.629 10.251 0.895 1.00 91.62 78 TRP A O 1
ATOM 674 N N . ALA A 1 79 ? -2.093 11.114 -1.099 1.00 88.50 79 ALA A N 1
ATOM 675 C CA . ALA A 1 79 ? -1.830 12.464 -0.614 1.00 88.50 79 ALA A CA 1
ATOM 676 C C . ALA A 1 79 ? -3.107 13.228 -0.210 1.00 88.50 79 ALA A C 1
ATOM 678 O O . ALA A 1 79 ? -3.012 14.321 0.361 1.00 88.50 79 ALA A O 1
ATOM 679 N N . SER A 1 80 ? -4.301 12.695 -0.507 1.00 79.88 80 SER A N 1
ATOM 680 C CA . SER A 1 80 ? -5.557 13.331 -0.112 1.00 79.88 80 SER A CA 1
ATOM 681 C C . SER A 1 80 ? -5.663 13.428 1.414 1.00 79.88 80 SER A C 1
ATOM 683 O O . SER A 1 80 ? -5.405 12.486 2.164 1.00 79.88 80 SER A O 1
ATOM 685 N N . LYS A 1 81 ? -6.026 14.616 1.902 1.00 77.44 81 LYS A N 1
ATOM 686 C CA . LYS A 1 81 ? -6.045 14.904 3.339 1.00 77.44 81 LYS A CA 1
ATOM 687 C C . LYS A 1 81 ? -7.317 14.352 3.974 1.00 77.44 81 LYS A C 1
ATOM 689 O O . LYS A 1 81 ? -8.354 15.011 3.952 1.00 77.44 81 LYS A O 1
ATOM 694 N N . LYS A 1 82 ? -7.224 13.171 4.581 1.00 87.88 82 LYS A N 1
ATOM 695 C CA . LYS A 1 82 ? -8.237 12.667 5.522 1.00 87.88 82 LYS A CA 1
ATOM 696 C C . LYS A 1 82 ? -7.851 13.053 6.945 1.00 87.88 82 LYS A C 1
ATOM 698 O O . LYS A 1 82 ? -6.671 13.059 7.282 1.00 87.88 82 LYS A O 1
ATOM 703 N N . SER A 1 83 ? -8.827 13.416 7.777 1.00 93.25 83 SER A N 1
ATOM 704 C CA . SER A 1 83 ? -8.553 13.737 9.181 1.00 93.25 83 SER A CA 1
ATOM 705 C C . SER A 1 83 ? -8.282 12.464 9.988 1.00 93.25 83 SER A C 1
ATOM 707 O O . SER A 1 83 ? -8.783 11.389 9.656 1.00 93.25 83 SER A O 1
ATOM 709 N N . GLY A 1 84 ? -7.520 12.583 11.081 1.00 93.88 84 GLY A N 1
ATOM 710 C CA . GLY A 1 84 ? -7.289 11.460 11.998 1.00 93.88 84 GLY A CA 1
ATOM 711 C C . GLY A 1 84 ? -8.604 10.926 12.569 1.00 93.88 84 GLY A C 1
ATOM 712 O O . GLY A 1 84 ? -8.843 9.725 12.555 1.00 93.88 84 GLY A O 1
ATOM 713 N N . GLN A 1 85 ? -9.520 11.828 12.935 1.00 94.62 85 GLN A N 1
ATOM 714 C CA . GLN A 1 85 ? -10.857 11.464 13.403 1.00 94.62 85 GLN A CA 1
ATOM 715 C C . GLN A 1 85 ? -11.637 10.640 12.367 1.00 94.62 85 GLN A C 1
ATOM 717 O O . GLN A 1 85 ? -12.243 9.632 12.722 1.00 94.62 85 GLN A O 1
ATOM 722 N N . PHE A 1 86 ? -11.587 11.025 11.087 1.00 94.75 86 PHE A N 1
ATOM 723 C CA . PHE A 1 86 ? -12.224 10.262 10.014 1.00 94.75 86 PHE A CA 1
ATOM 724 C C . PHE A 1 86 ? -11.636 8.849 9.907 1.00 94.75 86 PHE A C 1
ATOM 726 O O . PHE A 1 86 ? -12.377 7.877 9.786 1.00 94.75 86 PHE A O 1
ATOM 733 N N . LEU A 1 87 ? -10.310 8.718 9.977 1.00 95.12 87 LEU A N 1
ATOM 734 C CA . LEU A 1 87 ? -9.646 7.417 9.903 1.00 95.12 87 LEU A CA 1
ATOM 735 C C . LEU A 1 87 ? -9.988 6.538 11.112 1.00 95.12 87 LEU A C 1
ATOM 737 O O . LEU A 1 87 ? -10.306 5.370 10.923 1.00 95.12 87 LEU A O 1
ATOM 741 N N . THR A 1 88 ? -10.012 7.092 12.329 1.00 95.94 88 THR A N 1
ATOM 742 C CA . THR A 1 88 ? -10.392 6.348 13.546 1.00 95.94 88 THR A CA 1
ATOM 743 C C . THR A 1 88 ? -11.843 5.870 13.505 1.00 95.94 88 THR A C 1
ATOM 745 O O . THR A 1 88 ? -12.135 4.769 13.954 1.00 95.94 88 THR A O 1
ATOM 748 N N . GLN A 1 89 ? -12.753 6.643 12.907 1.00 94.88 89 GLN A N 1
ATOM 749 C CA . GLN A 1 89 ? -14.152 6.229 12.747 1.00 94.88 89 GLN A CA 1
ATOM 750 C C . GLN A 1 89 ? -14.342 5.073 11.754 1.00 94.88 89 GLN A C 1
ATOM 752 O O . GLN A 1 89 ? -15.312 4.329 11.872 1.00 94.88 89 GLN A O 1
ATOM 757 N N . ASN A 1 90 ? -13.453 4.931 10.766 1.00 94.81 90 ASN A N 1
ATOM 758 C CA . ASN A 1 90 ? -13.621 3.975 9.666 1.00 94.81 90 ASN A CA 1
ATOM 759 C C . ASN A 1 90 ? -12.692 2.754 9.747 1.00 94.81 90 ASN A C 1
ATOM 761 O O . ASN A 1 90 ? -12.947 1.759 9.064 1.00 94.81 90 ASN A O 1
ATOM 765 N N . LEU A 1 91 ? -11.621 2.816 10.540 1.00 95.12 91 LEU A N 1
ATOM 766 C CA . LEU A 1 91 ? -10.642 1.740 10.694 1.00 95.12 91 LEU A CA 1
ATOM 767 C C . LEU A 1 91 ? -10.661 1.214 12.136 1.00 95.12 91 LEU A C 1
ATOM 769 O O . LEU A 1 91 ? -10.147 1.885 13.038 1.00 95.12 91 LEU A O 1
ATOM 773 N N . PRO A 1 92 ? -11.231 0.018 12.372 1.00 93.69 92 PRO A N 1
ATOM 774 C CA . PRO A 1 92 ? -11.229 -0.618 13.682 1.00 93.69 92 PRO A CA 1
ATOM 775 C C . PRO A 1 92 ? -9.825 -0.761 14.281 1.00 93.69 92 PRO A C 1
ATOM 777 O O . PRO A 1 92 ? -8.841 -1.010 13.582 1.00 93.69 92 PRO A O 1
ATOM 780 N N . GLY A 1 93 ? -9.738 -0.603 15.603 1.00 90.19 93 GLY A N 1
ATOM 781 C CA . GLY A 1 93 ? -8.491 -0.760 16.359 1.00 90.19 93 GLY A CA 1
ATOM 782 C C . GLY A 1 93 ? -7.498 0.398 16.221 1.00 90.19 93 GLY A C 1
ATOM 783 O O . GLY A 1 93 ? -6.400 0.318 16.775 1.00 90.19 93 GLY A O 1
ATOM 784 N N . ARG A 1 94 ? -7.847 1.472 15.500 1.00 94.69 94 ARG A N 1
ATOM 785 C CA . ARG A 1 94 ? -7.036 2.692 15.449 1.00 94.69 94 ARG A CA 1
ATOM 786 C C . ARG A 1 94 ? -7.168 3.469 16.766 1.00 94.69 94 ARG A C 1
ATOM 788 O O . ARG A 1 94 ? -8.299 3.669 17.207 1.00 94.69 94 ARG A O 1
ATOM 795 N N . PRO A 1 95 ? -6.062 3.920 17.391 1.00 93.62 95 PRO A N 1
ATOM 796 C CA . PRO A 1 95 ? -6.137 4.664 18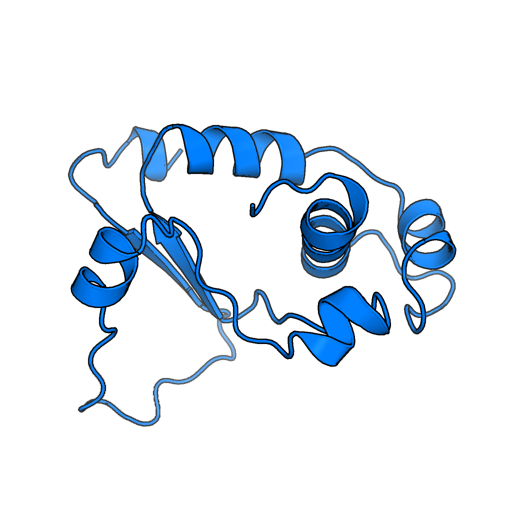.645 1.00 93.62 95 PRO A CA 1
ATOM 797 C C . PRO A 1 95 ? -6.984 5.943 18.534 1.00 93.62 95 PRO A C 1
ATOM 799 O O . PRO A 1 95 ? -7.018 6.606 17.488 1.00 93.62 95 PRO A O 1
ATOM 802 N N . GLU A 1 96 ? -7.662 6.287 19.629 1.00 90.69 96 GLU A N 1
ATOM 803 C CA . GLU A 1 96 ? -8.387 7.553 19.761 1.00 90.69 96 GLU A CA 1
ATOM 804 C C . GLU A 1 96 ? -7.413 8.741 19.723 1.00 90.69 96 GLU A C 1
ATOM 806 O O . GLU A 1 96 ? -6.243 8.612 20.084 1.00 90.69 96 GLU A O 1
ATOM 811 N N . ASP A 1 97 ? -7.880 9.881 19.205 1.00 87.81 97 ASP A N 1
ATOM 812 C CA . ASP A 1 97 ? -7.110 11.127 19.044 1.00 87.81 97 ASP A CA 1
ATOM 813 C C . ASP A 1 97 ? -5.788 11.013 18.256 1.00 87.81 97 ASP A C 1
ATOM 815 O O . ASP A 1 97 ? -4.976 11.941 18.231 1.00 87.81 97 ASP A O 1
ATOM 819 N N . PHE A 1 98 ? -5.579 9.906 17.538 1.00 90.88 98 PHE A N 1
ATOM 820 C CA . PHE A 1 98 ? -4.380 9.714 16.732 1.00 90.88 98 PHE A CA 1
ATOM 821 C C . PHE A 1 98 ? -4.430 10.589 15.462 1.00 90.88 98 PHE A C 1
ATOM 823 O O . PHE A 1 98 ? -5.400 10.499 14.689 1.00 90.88 98 PHE A O 1
ATOM 830 N N . PRO A 1 99 ? -3.407 11.430 15.193 1.00 92.94 99 PRO A N 1
ATOM 831 C CA . PRO A 1 99 ? -3.365 12.272 13.999 1.00 92.94 99 PRO A CA 1
ATOM 832 C C . PRO A 1 99 ? -3.370 11.411 12.740 1.00 92.94 99 PRO A C 1
ATOM 834 O O . PRO A 1 99 ? -2.992 10.246 12.792 1.00 92.94 99 PRO A O 1
ATOM 837 N N . ALA A 1 100 ? -3.812 11.960 11.608 1.00 93.31 100 ALA A N 1
ATOM 838 C CA . ALA A 1 100 ? -3.794 11.218 10.351 1.00 93.31 100 ALA A CA 1
ATOM 839 C C . ALA A 1 100 ? -2.368 10.767 10.012 1.00 93.31 100 ALA A C 1
ATOM 841 O O . ALA A 1 100 ? -1.448 11.583 9.973 1.00 93.31 100 ALA A O 1
ATOM 842 N N . ASP A 1 101 ? -2.214 9.476 9.748 1.00 93.31 101 ASP A N 1
ATOM 843 C CA . ASP A 1 101 ? -0.954 8.856 9.371 1.00 93.31 101 ASP A CA 1
ATOM 844 C C . ASP A 1 101 ? -1.078 8.201 7.991 1.00 93.31 101 ASP A C 1
ATOM 846 O O . ASP A 1 101 ? -2.165 7.829 7.532 1.00 93.31 101 ASP A O 1
ATOM 8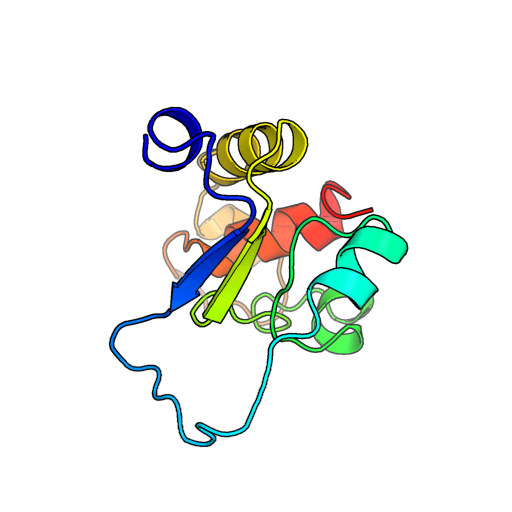50 N N . VAL A 1 102 ? 0.063 8.078 7.321 1.00 93.06 102 VAL A N 1
ATOM 851 C CA . VAL A 1 102 ? 0.147 7.558 5.955 1.00 93.06 102 VAL A CA 1
ATOM 852 C C . VAL A 1 102 ? -0.278 6.088 5.859 1.00 93.06 102 VAL A C 1
ATOM 854 O O . VAL A 1 102 ? -0.887 5.714 4.858 1.00 93.06 102 VAL A O 1
ATOM 857 N N . GLN A 1 103 ? -0.060 5.265 6.888 1.00 94.31 103 GLN A N 1
ATOM 858 C CA . GLN A 1 103 ? -0.446 3.851 6.859 1.00 94.31 103 GLN A CA 1
ATOM 859 C C . GLN A 1 103 ? -1.963 3.693 6.886 1.00 94.31 103 GLN A C 1
ATOM 861 O O . GLN A 1 103 ? -2.536 3.033 6.020 1.00 94.31 103 GLN A O 1
ATOM 866 N N . SER A 1 104 ? -2.621 4.359 7.833 1.00 94.94 104 SER A N 1
ATOM 867 C CA . SER A 1 104 ? -4.077 4.372 7.951 1.00 94.94 104 SER A CA 1
ATOM 868 C C . SER A 1 104 ? -4.732 4.933 6.692 1.00 94.94 104 SER A C 1
ATOM 870 O O . SER A 1 104 ? -5.734 4.395 6.224 1.00 94.94 104 SER A O 1
ATOM 872 N N . ALA A 1 105 ? -4.164 5.991 6.104 1.00 94.69 105 ALA A N 1
ATOM 873 C CA . ALA A 1 105 ? -4.673 6.542 4.853 1.00 94.69 105 ALA A CA 1
ATOM 874 C C . ALA A 1 105 ? -4.620 5.509 3.715 1.00 94.69 105 ALA A C 1
ATOM 876 O O . ALA A 1 105 ? -5.614 5.344 3.006 1.00 94.69 105 ALA A O 1
ATOM 877 N N . LEU A 1 106 ? -3.511 4.770 3.574 1.00 94.44 106 LEU A N 1
ATOM 878 C CA . LEU A 1 106 ? -3.407 3.721 2.561 1.00 94.44 106 LEU A CA 1
ATOM 879 C C . LEU A 1 106 ? -4.378 2.579 2.850 1.00 94.44 106 LEU A C 1
ATOM 881 O O . LEU A 1 106 ? -5.138 2.212 1.960 1.00 94.44 106 LEU A O 1
ATOM 885 N N . ALA A 1 107 ? -4.415 2.074 4.087 1.00 94.06 107 ALA A N 1
ATOM 886 C CA . ALA A 1 107 ? -5.324 1.005 4.501 1.00 94.06 107 ALA A CA 1
ATOM 887 C C . ALA A 1 107 ? -6.781 1.351 4.163 1.00 94.06 107 ALA A C 1
ATOM 889 O O . ALA A 1 107 ? -7.491 0.542 3.568 1.00 94.06 107 ALA A O 1
ATOM 890 N N . TYR A 1 108 ? -7.203 2.590 4.435 1.00 94.38 108 TYR A N 1
ATOM 891 C CA . TYR A 1 108 ? -8.525 3.069 4.044 1.00 94.38 108 TYR A CA 1
ATOM 892 C C . TYR A 1 108 ? -8.742 2.997 2.523 1.00 94.38 108 TYR A C 1
ATOM 894 O O . TYR A 1 108 ? -9.780 2.507 2.077 1.00 94.38 108 TYR A O 1
ATOM 902 N N . LEU A 1 109 ? -7.789 3.479 1.715 1.00 92.94 109 LEU A N 1
ATOM 903 C CA . LEU A 1 109 ? -7.901 3.456 0.249 1.00 92.94 109 LEU A CA 1
ATOM 904 C C . LEU A 1 109 ? -8.004 2.032 -0.304 1.00 92.94 109 LEU A C 1
ATOM 906 O O . LEU A 1 109 ? -8.769 1.793 -1.241 1.00 92.94 109 LEU A O 1
ATOM 910 N N . VAL A 1 110 ? -7.258 1.090 0.281 1.00 89.69 110 VAL A N 1
ATOM 911 C CA . VAL A 1 110 ? -7.316 -0.324 -0.104 1.00 89.69 110 VAL A CA 1
ATOM 912 C C . VAL A 1 110 ? -8.692 -0.909 0.196 1.00 89.69 110 VAL A C 1
ATOM 914 O O . VAL A 1 110 ? -9.300 -1.526 -0.673 1.00 89.69 110 VAL A O 1
ATOM 917 N N . VAL A 1 111 ? -9.178 -0.703 1.419 1.00 91.25 111 VAL A N 1
ATOM 918 C CA . VAL A 1 111 ? -10.377 -1.372 1.936 1.00 91.25 111 VAL A CA 1
ATOM 919 C C . VAL A 1 111 ? -11.664 -0.776 1.371 1.00 91.25 111 VAL A C 1
ATOM 921 O O . VAL A 1 111 ? -12.603 -1.513 1.079 1.00 91.25 111 VAL A O 1
ATOM 924 N N . TYR A 1 112 ? -11.732 0.549 1.228 1.00 89.94 112 TYR A N 1
ATOM 925 C CA . TYR A 1 112 ? -12.986 1.2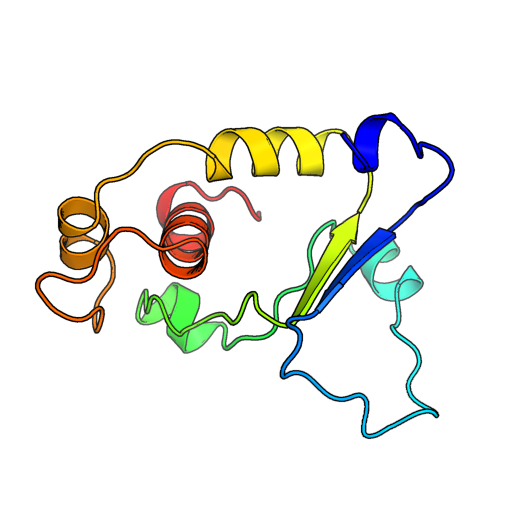52 0.939 1.00 89.94 112 TYR A CA 1
ATOM 926 C C . TYR A 1 112 ? -13.050 1.883 -0.449 1.00 89.94 112 TYR A C 1
ATOM 928 O O . TYR A 1 112 ? -14.144 2.053 -0.981 1.00 89.94 112 TYR A O 1
ATOM 936 N N . GLU A 1 113 ? -11.913 2.237 -1.048 1.00 82.38 113 GLU A N 1
ATOM 937 C CA . GLU A 1 113 ? -11.878 2.872 -2.377 1.00 82.38 113 GLU A CA 1
ATOM 938 C C . GLU A 1 113 ? -11.398 1.926 -3.479 1.00 82.38 113 GLU A C 1
ATOM 940 O O . GLU A 1 113 ? -11.296 2.325 -4.640 1.00 82.38 113 GLU A O 1
ATOM 945 N N . ASN A 1 114 ? -11.132 0.669 -3.111 1.00 72.12 114 ASN A N 1
ATOM 946 C CA . ASN A 1 114 ? -10.762 -0.424 -4.000 1.00 72.12 114 ASN A CA 1
ATOM 947 C C . ASN A 1 114 ? -9.598 -0.075 -4.946 1.00 72.12 114 ASN A C 1
ATOM 949 O O . ASN A 1 114 ? -9.515 -0.567 -6.068 1.00 72.12 114 ASN A O 1
ATOM 953 N N . LYS A 1 115 ? -8.683 0.796 -4.495 1.00 68.12 115 LYS A N 1
ATOM 954 C CA . LYS A 1 115 ? -7.602 1.349 -5.327 1.00 68.12 115 LYS A CA 1
ATOM 955 C C . LYS A 1 115 ? -6.485 0.351 -5.640 1.00 68.12 115 LYS A C 1
ATOM 957 O O . LYS A 1 115 ? -5.625 0.676 -6.451 1.00 68.12 115 LYS A O 1
ATOM 962 N N . LEU A 1 116 ? -6.489 -0.834 -5.018 1.00 63.03 116 LEU A N 1
ATOM 963 C CA . LEU A 1 116 ? -5.498 -1.899 -5.233 1.00 63.03 116 LEU A CA 1
ATOM 964 C C . LEU A 1 116 ? -6.004 -3.107 -6.042 1.00 63.03 116 LEU A C 1
ATOM 966 O O . LEU A 1 116 ? -5.227 -4.048 -6.236 1.00 63.03 116 LEU A O 1
ATOM 970 N N . GLN A 1 117 ? -7.270 -3.112 -6.478 1.00 53.28 117 GLN A N 1
ATOM 971 C CA . GLN A 1 117 ? -7.827 -4.189 -7.308 1.00 53.28 117 GLN A CA 1
ATOM 972 C C . GLN A 1 117 ? -7.594 -3.951 -8.799 1.00 53.28 117 GLN A C 1
ATOM 974 O O . GLN A 1 117 ? -7.776 -2.801 -9.256 1.00 53.28 117 GLN A O 1
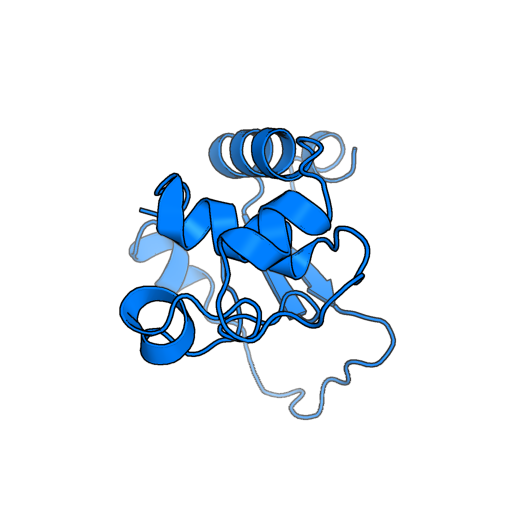#

Sequence (117 aa):
MLMMNHPEVDWFWWMDMEAWITNMAFKIPFDKYVSNNKNLFLYGDTKFLYDEKSWAGINIGDFSIRNCQWSLDLRDAWASKKSGQFLTQNLPGRPEDFPADVQSALAYLVVYENKLQ